Protein AF-A0A210R5D5-F1 (afdb_monomer)

Secondary structure (DSSP, 8-state):
--EEEE-S-EEEEEE-S-EEEEEE-S-EEEEEE-S-EEEEEEEEEEEEEEE-S-EEEEEEEEEEEEEEE-S-EEEEEE-SEEEEEEE-S-EEEEEESSEEEEEEESS-EEEE-

Nearest PDB structures (foldseek):
  3ljy-assembly2_B  TM=2.300E-01  e=3.431E+00  Parabacteroides distasonis ATCC 8503

Solvent-accessible surface area (backbone atoms only — not comparable to full-atom values): 5558 Å² total; per-residue (Å²): 139,49,72,51,78,48,74,57,81,41,68,74,47,79,46,79,55,78,33,57,33,41,38,36,62,30,45,33,47,34,39,37,47,61,37,47,34,46,36,42,39,42,34,49,37,39,46,37,40,39,35,60,38,44,32,47,34,42,39,42,39,46,41,38,45,36,41,40,37,52,30,47,36,49,34,39,38,38,64,31,43,36,43,37,42,38,43,33,52,40,41,48,32,41,40,56,74,67,48,72,76,45,80,46,72,76,50,59,70,76,43,81,91

Foldseek 3Di:
DDEEEAEDEAEEEEAEDEEAEYEYADEYEEYEYDEEYAEYEYEDYYEEYEYQYEYEEYEYEDDYEEYEYADDYEEYEYEEDYEEYEYHYEYEEYEYDYDYNDYYYPDDYHYYD

Organism: Mizuhopecten yessoensis (NCBI:txid6573)

Sequence (113 aa):
MTRITYTDFMTLITCIDFMTRISYTHYTKRITYTHYVTRITYTRYMTRITYPDFITRITYTNYMTRISYTHYETRITYTHYMTRISYTHYMARITYTDFITRITYTHYTTWIT

Radius of gyration: 12.92 Å; Cα contacts (8 Å, |Δi|>4): 314; chains: 1; bounding box: 23×35×34 Å

Structure (mmCIF, N/CA/C/O backbone):
data_AF-A0A210R5D5-F1
#
_entry.id   AF-A0A210R5D5-F1
#
loop_
_atom_site.group_PDB
_atom_site.id
_atom_site.type_symbol
_atom_site.label_atom_id
_atom_site.label_alt_id
_atom_site.label_comp_id
_atom_site.label_asym_id
_atom_site.label_entity_id
_atom_site.label_seq_id
_atom_site.pdbx_PDB_ins_code
_atom_site.Cartn_x
_atom_site.Cartn_y
_atom_site.Cartn_z
_atom_site.occupancy
_atom_site.B_iso_or_equiv
_atom_site.auth_seq_id
_atom_site.auth_comp_id
_atom_site.auth_asym_id
_atom_site.auth_atom_id
_atom_site.pdbx_PDB_model_num
ATOM 1 N N . MET A 1 1 ? 2.863 -20.178 8.161 1.00 52.19 1 MET A N 1
ATOM 2 C CA . MET A 1 1 ? 1.743 -19.404 7.578 1.00 52.19 1 MET A CA 1
ATOM 3 C C . MET A 1 1 ? 1.219 -18.439 8.636 1.00 52.19 1 MET A C 1
ATOM 5 O O . MET A 1 1 ? 0.309 -18.766 9.382 1.00 52.19 1 MET A O 1
ATOM 9 N N . THR A 1 2 ? 1.862 -17.284 8.772 1.00 68.69 2 THR A N 1
ATOM 10 C CA . THR A 1 2 ? 1.558 -16.294 9.814 1.00 68.69 2 THR A CA 1
ATOM 11 C C . THR A 1 2 ? 0.599 -15.241 9.258 1.00 68.69 2 THR A C 1
ATOM 13 O O . THR A 1 2 ? 0.876 -14.587 8.243 1.00 68.69 2 THR A O 1
ATOM 16 N N . ARG A 1 3 ? -0.571 -15.123 9.896 1.00 74.69 3 ARG A N 1
ATOM 17 C CA . ARG A 1 3 ? -1.542 -14.047 9.682 1.00 74.69 3 ARG A CA 1
ATOM 18 C C . ARG A 1 3 ? -1.651 -13.263 10.977 1.00 74.69 3 ARG A C 1
ATOM 20 O O . ARG A 1 3 ? -1.954 -13.849 12.009 1.00 74.69 3 ARG A O 1
ATOM 27 N N . ILE A 1 4 ? -1.463 -11.952 10.899 1.00 78.38 4 ILE A N 1
ATOM 28 C CA . ILE A 1 4 ? -1.563 -11.068 12.062 1.00 78.38 4 ILE A CA 1
ATOM 29 C C . ILE A 1 4 ? -2.625 -10.005 11.790 1.00 78.38 4 ILE A C 1
ATOM 31 O O . ILE A 1 4 ? -2.690 -9.439 10.695 1.00 78.38 4 ILE A O 1
ATOM 35 N N . THR A 1 5 ? -3.479 -9.759 12.783 1.00 78.75 5 THR A N 1
ATOM 36 C CA . THR A 1 5 ? -4.509 -8.717 12.735 1.00 78.75 5 THR A CA 1
ATOM 37 C C . THR A 1 5 ? -4.371 -7.824 13.955 1.00 78.75 5 THR A C 1
ATOM 39 O O . THR A 1 5 ? -4.341 -8.329 15.072 1.00 78.75 5 THR A O 1
ATOM 42 N N . TYR A 1 6 ? -4.305 -6.516 13.731 1.00 80.44 6 TYR A N 1
ATOM 43 C CA . TYR A 1 6 ? -4.282 -5.510 14.786 1.00 80.44 6 TYR A CA 1
ATOM 44 C C . TYR A 1 6 ? -5.540 -4.655 14.698 1.00 80.44 6 TYR A C 1
ATOM 46 O O . TYR A 1 6 ? -5.854 -4.127 13.625 1.00 80.44 6 TYR A O 1
ATOM 54 N N . THR A 1 7 ? -6.237 -4.519 15.824 1.00 76.38 7 THR A N 1
ATOM 55 C CA . THR A 1 7 ? -7.562 -3.893 15.884 1.00 76.38 7 THR A CA 1
ATOM 56 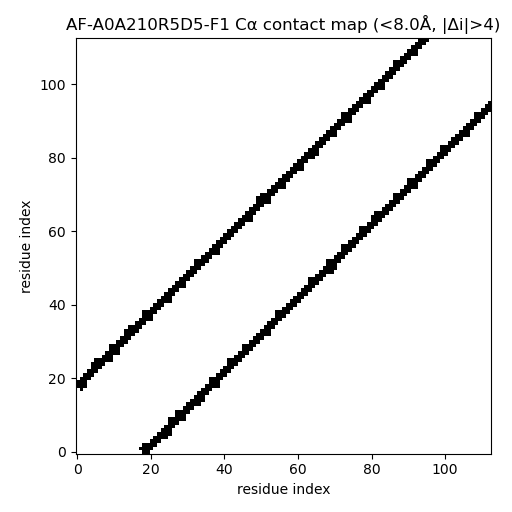C C . THR A 1 7 ? -7.617 -2.561 16.614 1.00 76.38 7 THR A C 1
ATOM 58 O O . THR A 1 7 ? -8.646 -1.912 16.541 1.00 76.38 7 THR A O 1
ATOM 61 N N . ASP A 1 8 ? -6.532 -2.107 17.240 1.00 76.56 8 ASP A N 1
ATOM 62 C CA . ASP A 1 8 ? -6.552 -0.920 18.105 1.00 76.56 8 ASP A CA 1
ATOM 63 C C . ASP A 1 8 ? -5.585 0.182 17.656 1.00 76.56 8 ASP A C 1
ATOM 65 O O . ASP A 1 8 ? -4.927 0.092 16.616 1.00 76.56 8 ASP A O 1
ATOM 69 N N . PHE A 1 9 ? -5.528 1.260 18.444 1.00 76.19 9 PHE A N 1
ATOM 70 C CA . PHE A 1 9 ? -4.579 2.351 18.261 1.00 76.19 9 PHE A CA 1
ATOM 71 C C . PHE A 1 9 ? -3.147 1.866 18.500 1.00 76.19 9 PHE A C 1
ATOM 73 O O . PHE A 1 9 ? -2.789 1.466 19.607 1.00 76.19 9 PHE A O 1
ATOM 80 N N . MET A 1 10 ? -2.315 1.955 17.464 1.00 77.38 10 MET A N 1
ATOM 81 C CA . MET A 1 10 ? -0.926 1.501 17.512 1.00 77.38 10 MET A CA 1
ATOM 82 C C . MET A 1 10 ? 0.029 2.669 17.274 1.00 77.38 10 MET A C 1
ATOM 84 O O . MET A 1 10 ? -0.060 3.404 16.286 1.00 77.38 10 MET A O 1
ATOM 88 N N . THR A 1 11 ? 0.983 2.850 18.181 1.00 73.56 11 THR A N 1
ATOM 89 C CA . THR A 1 11 ? 1.956 3.947 18.100 1.00 73.56 11 THR A CA 1
ATOM 90 C C . THR A 1 11 ? 3.169 3.578 17.254 1.00 73.56 11 THR A C 1
ATOM 92 O O . THR A 1 11 ? 3.599 4.379 16.420 1.00 73.56 11 THR 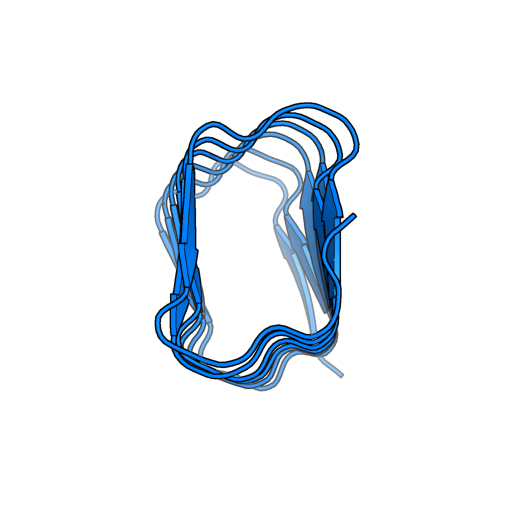A O 1
ATOM 95 N N . LEU A 1 12 ? 3.711 2.375 17.438 1.00 74.75 12 LEU A N 1
ATOM 96 C CA . LEU A 1 12 ? 4.897 1.905 16.735 1.00 74.75 12 LEU A CA 1
ATOM 97 C C . LEU A 1 12 ? 4.840 0.395 16.537 1.00 74.75 12 LEU A C 1
ATOM 99 O O . LEU A 1 12 ? 4.721 -0.350 17.505 1.00 74.75 12 LEU A O 1
ATOM 103 N N . ILE A 1 13 ? 4.977 -0.045 15.287 1.00 69.38 13 ILE A N 1
ATOM 104 C CA . ILE A 1 13 ? 5.148 -1.461 14.966 1.00 69.38 13 ILE A CA 1
ATOM 105 C C . ILE A 1 13 ? 6.410 -1.642 14.141 1.00 69.38 13 ILE A C 1
ATOM 107 O O . ILE A 1 13 ? 6.628 -0.945 13.148 1.00 69.38 13 ILE A O 1
ATOM 111 N N . THR A 1 14 ? 7.203 -2.619 14.557 1.00 73.50 14 THR A N 1
ATOM 112 C CA . THR A 1 14 ? 8.300 -3.170 13.774 1.00 73.50 14 THR A CA 1
ATOM 113 C C . THR A 1 14 ? 7.995 -4.641 13.521 1.00 73.50 14 THR A C 1
ATOM 115 O O . THR A 1 14 ? 7.625 -5.351 14.452 1.00 73.50 14 THR A O 1
ATOM 118 N N . CYS A 1 15 ? 8.113 -5.098 12.275 1.00 69.56 15 CYS A N 1
ATOM 119 C CA . CYS A 1 15 ? 7.894 -6.498 11.900 1.00 69.56 15 CYS A CA 1
ATOM 120 C C . CYS A 1 15 ? 9.121 -7.033 11.158 1.00 69.56 15 CYS A C 1
ATOM 122 O O . CYS A 1 15 ? 9.484 -6.470 10.124 1.00 69.56 15 CYS A O 1
ATOM 124 N N . ILE A 1 16 ? 9.719 -8.108 11.685 1.00 67.38 16 ILE A N 1
ATOM 125 C CA . ILE A 1 16 ? 11.055 -8.602 11.299 1.00 67.38 16 ILE A CA 1
ATOM 126 C C . ILE A 1 16 ? 11.001 -9.975 10.596 1.00 67.38 16 ILE A C 1
ATOM 128 O O . ILE A 1 16 ? 12.026 -10.529 10.249 1.00 67.38 16 ILE A O 1
ATOM 132 N N . ASP A 1 17 ? 9.821 -10.523 10.302 1.00 66.94 17 ASP A N 1
ATOM 133 C CA . ASP A 1 17 ? 9.702 -11.883 9.750 1.00 66.94 17 ASP A CA 1
ATOM 134 C C . ASP A 1 17 ? 8.961 -11.952 8.410 1.00 66.94 17 ASP A C 1
ATOM 136 O O . ASP A 1 17 ? 8.248 -11.025 8.012 1.00 66.94 17 ASP A O 1
ATOM 140 N N . PHE A 1 18 ? 9.086 -13.104 7.736 1.00 71.25 18 PHE A N 1
ATOM 141 C CA . PHE A 1 18 ? 8.270 -13.456 6.574 1.00 71.25 18 PHE A CA 1
ATOM 142 C C . PHE A 1 18 ? 6.794 -13.548 6.970 1.00 71.25 18 PHE A C 1
ATOM 144 O O . PHE A 1 18 ? 6.392 -14.388 7.783 1.00 71.25 18 PHE A O 1
ATOM 151 N N . MET A 1 19 ? 5.965 -12.713 6.346 1.00 75.44 19 MET A N 1
ATOM 152 C CA . MET A 1 19 ? 4.540 -12.640 6.657 1.00 75.44 19 MET A CA 1
ATOM 153 C C . MET A 1 19 ? 3.682 -12.859 5.417 1.00 75.44 19 MET A C 1
ATOM 155 O O . MET A 1 19 ? 3.836 -12.229 4.366 1.00 75.44 19 MET A O 1
ATOM 159 N N . THR A 1 20 ? 2.700 -13.747 5.559 1.00 78.62 20 THR A N 1
ATOM 160 C CA . THR A 1 20 ? 1.741 -14.008 4.479 1.00 78.62 20 THR A CA 1
ATOM 161 C C . THR A 1 20 ? 0.628 -12.968 4.457 1.00 78.62 20 THR A C 1
ATOM 163 O O . THR A 1 20 ? 0.165 -12.559 3.397 1.00 78.62 20 THR A O 1
ATOM 166 N N . ARG A 1 21 ? 0.166 -12.495 5.616 1.00 80.44 21 ARG A N 1
ATOM 167 C CA . ARG A 1 21 ? -0.910 -11.507 5.627 1.00 80.44 21 ARG A CA 1
ATOM 168 C C . ARG A 1 21 ? -0.904 -10.676 6.886 1.00 80.44 21 ARG A C 1
ATOM 170 O O . ARG A 1 21 ? -0.919 -11.223 7.987 1.00 80.44 21 ARG A O 1
ATOM 177 N N . ILE A 1 22 ? -0.986 -9.367 6.704 1.00 80.25 22 ILE A N 1
ATOM 178 C CA . ILE A 1 22 ? -1.108 -8.428 7.810 1.00 80.25 22 ILE A CA 1
ATOM 179 C C . ILE A 1 22 ? -2.291 -7.499 7.552 1.00 80.25 22 ILE A C 1
ATOM 181 O O . ILE A 1 22 ? -2.436 -6.951 6.455 1.00 80.25 22 ILE A O 1
ATOM 185 N N . SER A 1 23 ? -3.147 -7.347 8.559 1.00 80.75 23 SER A N 1
ATOM 186 C CA . SER A 1 23 ? -4.292 -6.436 8.521 1.00 80.75 23 SER A CA 1
ATOM 187 C C . SER A 1 23 ? -4.324 -5.509 9.729 1.00 80.75 23 SER A C 1
ATOM 189 O O . SER A 1 23 ? -4.198 -5.965 10.864 1.00 80.75 23 SER A O 1
ATOM 191 N N . TYR A 1 24 ? -4.554 -4.225 9.469 1.00 80.94 24 TYR A N 1
ATOM 192 C CA . TYR A 1 24 ? -4.724 -3.183 10.481 1.00 80.94 24 TYR A CA 1
ATOM 193 C C . TYR A 1 24 ? -6.085 -2.524 10.312 1.00 80.94 24 TYR A C 1
ATOM 195 O O . TYR A 1 24 ? -6.408 -2.068 9.205 1.00 80.94 24 TYR A O 1
ATOM 203 N N . THR A 1 25 ? -6.870 -2.467 11.390 1.00 73.12 25 THR A N 1
ATOM 204 C CA . THR A 1 25 ? -8.239 -1.932 11.332 1.00 73.12 25 THR A CA 1
ATOM 205 C C . THR A 1 25 ? -8.456 -0.555 11.952 1.00 73.12 25 THR A C 1
ATOM 207 O O . THR A 1 25 ? -9.551 -0.005 11.854 1.00 73.12 25 THR A O 1
ATOM 210 N N . HIS A 1 26 ? -7.418 0.057 12.523 1.00 78.06 26 HIS A N 1
ATOM 211 C CA . HIS A 1 26 ? -7.520 1.335 13.229 1.00 78.06 26 HIS A CA 1
ATOM 212 C C . HIS A 1 26 ? -6.301 2.242 13.009 1.00 78.06 26 HIS A C 1
ATOM 214 O O . HIS A 1 26 ? -5.438 1.981 12.169 1.00 78.06 26 HIS A O 1
ATOM 220 N N . TYR A 1 27 ? -6.273 3.365 13.732 1.00 73.88 27 TYR A N 1
ATOM 221 C CA . TYR A 1 27 ? -5.220 4.363 13.618 1.00 73.88 27 TYR A CA 1
ATOM 222 C C . TYR A 1 27 ? -3.859 3.766 13.964 1.00 73.88 27 TYR A C 1
ATOM 224 O O . TYR A 1 27 ? -3.657 3.220 15.049 1.00 73.88 27 TYR A O 1
ATOM 232 N N . THR A 1 28 ? -2.905 3.948 13.059 1.00 75.50 28 THR A N 1
ATOM 233 C CA . THR A 1 28 ? -1.513 3.608 13.320 1.00 75.50 28 THR A CA 1
ATOM 234 C C . THR A 1 28 ? -0.606 4.792 13.001 1.00 75.50 28 THR A C 1
ATOM 236 O O . THR A 1 28 ? -0.701 5.416 11.944 1.00 75.50 28 THR A O 1
ATOM 239 N N . LYS A 1 29 ? 0.292 5.137 13.926 1.00 76.62 29 LYS A N 1
ATOM 240 C CA . LYS A 1 29 ? 1.166 6.308 13.754 1.00 76.62 29 LYS A CA 1
ATOM 241 C C . LYS A 1 29 ? 2.390 5.980 12.904 1.00 76.62 29 LYS A C 1
ATOM 243 O O . LYS A 1 29 ? 2.707 6.709 11.963 1.00 76.62 29 LYS A O 1
ATOM 248 N N . ARG A 1 30 ? 3.101 4.901 13.238 1.00 77.50 30 ARG A N 1
ATOM 249 C CA . ARG A 1 30 ? 4.329 4.516 12.542 1.00 77.50 30 ARG A CA 1
ATOM 250 C C . ARG A 1 30 ? 4.459 3.006 12.428 1.00 77.50 30 ARG A C 1
ATOM 252 O O . AR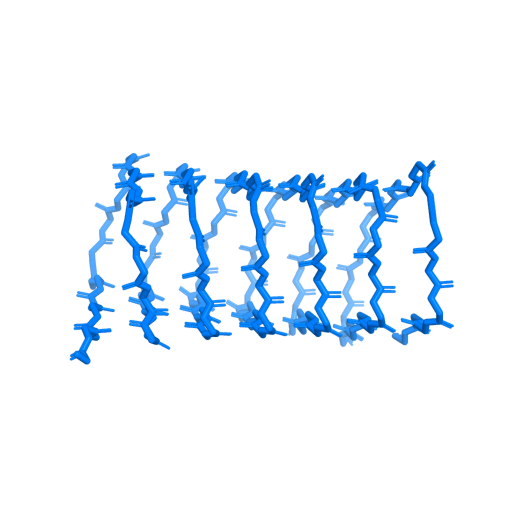G A 1 30 ? 4.398 2.309 13.436 1.00 77.50 30 ARG A O 1
ATOM 259 N N . ILE A 1 31 ? 4.738 2.529 11.219 1.00 74.56 31 ILE A N 1
ATOM 260 C CA . ILE A 1 31 ? 5.178 1.150 11.003 1.00 74.56 31 ILE A CA 1
ATOM 261 C C . ILE A 1 31 ? 6.492 1.112 10.228 1.00 74.56 31 ILE A C 1
ATOM 263 O O . ILE A 1 31 ? 6.695 1.881 9.286 1.00 74.56 31 ILE A O 1
ATOM 267 N N . THR A 1 32 ? 7.367 0.199 10.633 1.00 76.25 32 THR A N 1
ATOM 268 C CA . THR A 1 32 ? 8.546 -0.214 9.873 1.00 76.25 32 THR A CA 1
ATOM 269 C C . THR A 1 32 ? 8.454 -1.719 9.637 1.00 76.25 32 THR A C 1
ATOM 271 O O . THR A 1 32 ? 8.346 -2.491 10.585 1.00 76.25 32 THR A O 1
ATOM 274 N N . TYR A 1 33 ? 8.486 -2.151 8.386 1.00 72.19 33 TYR A N 1
ATOM 275 C CA . TYR A 1 33 ? 8.721 -3.566 8.067 1.00 72.19 33 TYR A CA 1
ATOM 276 C C . TYR A 1 33 ? 10.206 -3.769 7.824 1.00 72.19 33 TYR A C 1
ATOM 278 O O . TYR A 1 33 ? 10.881 -2.782 7.575 1.00 72.19 33 TYR A O 1
ATOM 286 N N . THR A 1 34 ? 10.730 -4.985 7.921 1.00 66.38 34 THR A N 1
ATOM 287 C CA . THR A 1 34 ? 12.132 -5.268 7.565 1.00 66.38 34 THR A CA 1
ATOM 288 C C . THR A 1 34 ? 12.319 -6.582 6.807 1.00 66.38 34 THR A C 1
ATOM 290 O O . THR A 1 34 ? 13.414 -7.114 6.846 1.00 66.38 34 THR A O 1
ATOM 293 N N . HIS A 1 35 ? 11.265 -7.147 6.191 1.00 68.19 35 HIS A N 1
ATOM 294 C CA . HIS A 1 35 ? 11.346 -8.391 5.408 1.00 68.19 35 HIS A CA 1
ATOM 295 C C . HIS A 1 35 ? 10.149 -8.584 4.450 1.00 68.19 35 HIS A C 1
ATOM 297 O O . HIS A 1 35 ? 9.255 -7.740 4.364 1.00 68.19 35 HIS A O 1
ATOM 303 N N . TYR A 1 36 ? 10.142 -9.709 3.717 1.00 70.19 36 TYR A N 1
ATOM 304 C CA . TYR A 1 36 ? 9.170 -10.052 2.674 1.00 70.19 36 TYR A CA 1
ATOM 305 C C . TYR A 1 36 ? 7.736 -10.176 3.206 1.00 70.19 36 TYR A C 1
ATOM 307 O O . TYR A 1 36 ? 7.439 -11.007 4.075 1.00 70.19 36 TYR A O 1
ATOM 315 N N . VAL A 1 37 ? 6.817 -9.414 2.607 1.00 72.56 37 VAL A N 1
ATOM 316 C CA . VAL A 1 37 ? 5.382 -9.513 2.899 1.00 72.56 37 VAL A CA 1
ATOM 317 C C . VAL A 1 37 ? 4.596 -9.710 1.614 1.00 72.56 37 VAL A C 1
ATOM 319 O O . VAL A 1 37 ? 4.677 -8.914 0.682 1.00 72.56 37 VAL A O 1
ATOM 322 N N . THR A 1 38 ? 3.768 -10.753 1.547 1.00 78.88 38 THR A N 1
ATOM 323 C CA . THR A 1 38 ? 2.920 -10.917 0.354 1.00 78.88 38 THR A CA 1
ATOM 324 C C . THR A 1 38 ? 1.794 -9.886 0.356 1.00 78.88 38 THR A C 1
ATOM 326 O O . THR A 1 38 ? 1.682 -9.102 -0.585 1.00 78.88 38 THR A O 1
ATOM 329 N N . ARG A 1 39 ? 0.972 -9.823 1.409 1.00 80.69 39 ARG A N 1
ATOM 330 C CA . ARG A 1 39 ? -0.199 -8.941 1.422 1.00 80.69 39 ARG A CA 1
ATOM 331 C C . ARG A 1 39 ? -0.343 -8.135 2.702 1.00 80.69 39 ARG A C 1
ATOM 333 O O . ARG A 1 39 ? -0.460 -8.698 3.790 1.00 80.69 39 ARG A O 1
ATOM 340 N N . ILE A 1 40 ? -0.495 -6.825 2.531 1.00 79.19 40 ILE A N 1
ATOM 341 C CA . ILE A 1 40 ? -0.828 -5.903 3.615 1.00 79.19 40 ILE A CA 1
ATOM 342 C C . ILE A 1 40 ? -2.128 -5.167 3.302 1.00 79.19 40 ILE A C 1
ATOM 344 O O . ILE A 1 40 ? -2.397 -4.775 2.163 1.00 79.19 40 ILE A O 1
ATOM 348 N N . THR A 1 41 ? -2.977 -5.013 4.313 1.00 80.75 41 THR A N 1
ATOM 349 C CA . THR A 1 41 ? -4.208 -4.229 4.214 1.00 80.75 41 THR A CA 1
ATOM 350 C C . THR A 1 41 ? -4.333 -3.290 5.403 1.00 80.75 41 THR A C 1
ATOM 352 O O . THR A 1 41 ? -4.309 -3.725 6.553 1.00 80.75 41 THR A O 1
ATOM 355 N N . TYR A 1 42 ? -4.505 -2.007 5.106 1.00 79.19 42 TYR A N 1
ATOM 356 C CA . TYR A 1 42 ? -4.796 -0.975 6.090 1.00 79.19 42 TYR A CA 1
ATOM 357 C C . TYR A 1 42 ? -6.177 -0.407 5.847 1.00 79.19 42 TYR A C 1
ATOM 359 O O . TYR A 1 42 ? -6.534 -0.062 4.714 1.00 79.19 42 TYR A O 1
ATOM 367 N N . THR A 1 43 ? -6.920 -0.260 6.932 1.00 75.31 43 THR A N 1
ATOM 368 C CA . THR A 1 43 ? -8.192 0.448 6.932 1.00 75.31 43 THR A CA 1
ATOM 369 C C . THR A 1 43 ? -8.108 1.585 7.947 1.00 75.31 43 THR A C 1
ATOM 371 O O . THR A 1 43 ? -7.625 1.382 9.061 1.00 75.31 43 THR A O 1
ATOM 374 N N . ARG A 1 44 ? -8.556 2.787 7.539 1.00 77.31 44 ARG A N 1
ATOM 375 C CA . ARG A 1 44 ? -8.737 4.009 8.359 1.00 77.31 44 ARG A CA 1
ATOM 376 C C . ARG A 1 44 ? -7.620 5.064 8.298 1.00 77.31 44 ARG A C 1
ATOM 378 O O . ARG A 1 44 ? -7.686 5.952 7.455 1.00 77.31 44 ARG A O 1
ATOM 385 N N . TYR A 1 45 ? -6.640 5.051 9.195 1.00 72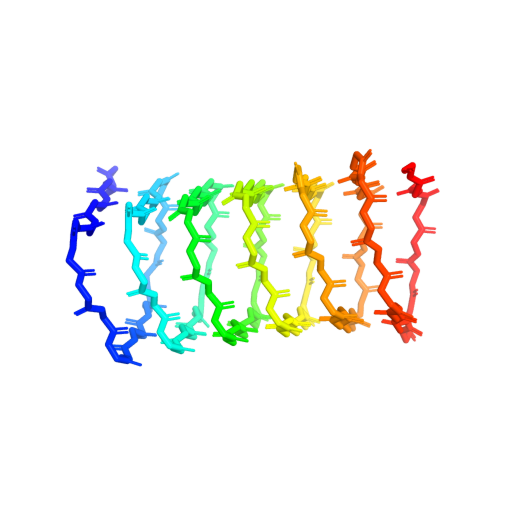.94 45 TYR A N 1
ATOM 386 C CA . TYR A 1 45 ? -5.672 6.150 9.283 1.00 72.94 45 TYR A CA 1
ATOM 387 C C . TYR A 1 45 ? -4.269 5.636 9.526 1.00 72.94 45 TYR A C 1
ATOM 389 O O . TYR A 1 45 ? -4.025 4.886 10.472 1.00 72.94 45 TYR A O 1
A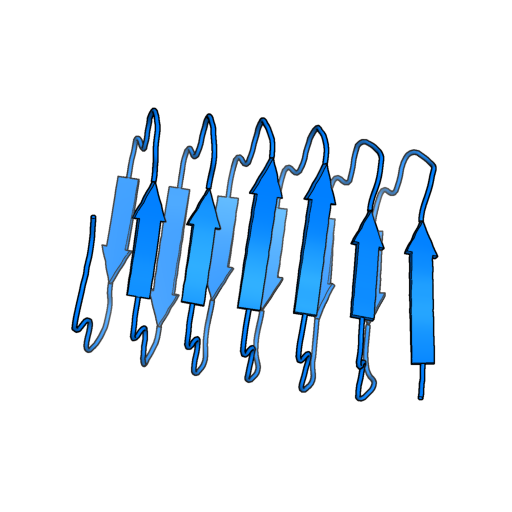TOM 397 N N . MET A 1 46 ? -3.339 6.108 8.704 1.00 74.75 46 MET A N 1
ATOM 398 C CA . MET A 1 46 ? -1.925 5.864 8.907 1.00 74.75 46 MET A CA 1
ATOM 399 C C . MET A 1 46 ? -1.104 7.121 8.638 1.00 74.75 46 MET A C 1
ATOM 401 O O . MET A 1 46 ? -1.272 7.799 7.624 1.00 74.75 46 MET A O 1
ATOM 405 N N . THR A 1 47 ? -0.186 7.438 9.549 1.00 78.06 47 THR A N 1
ATOM 406 C CA . THR A 1 47 ? 0.653 8.637 9.401 1.00 78.06 47 THR A CA 1
ATOM 407 C C . THR A 1 47 ? 1.936 8.348 8.633 1.00 78.06 47 THR A C 1
ATOM 409 O O . THR A 1 47 ? 2.282 9.088 7.710 1.00 78.06 47 THR A O 1
ATOM 412 N N . ARG A 1 48 ? 2.670 7.290 8.997 1.00 78.69 48 ARG A N 1
ATOM 413 C CA . ARG A 1 48 ? 3.956 6.980 8.366 1.00 78.69 48 ARG A CA 1
ATOM 414 C C . ARG A 1 48 ? 4.205 5.487 8.251 1.00 78.69 48 ARG A C 1
ATOM 416 O O . ARG A 1 48 ? 4.180 4.782 9.256 1.00 78.69 48 ARG A O 1
ATOM 423 N N . ILE A 1 49 ? 4.589 5.045 7.057 1.00 77.06 49 ILE A N 1
ATOM 424 C CA . ILE A 1 49 ? 5.159 3.710 6.870 1.00 77.06 49 ILE A CA 1
ATOM 425 C C . ILE A 1 49 ? 6.496 3.782 6.142 1.00 77.06 49 ILE A C 1
ATOM 427 O O . ILE A 1 49 ? 6.675 4.585 5.220 1.00 77.06 49 ILE A O 1
ATOM 431 N N . THR A 1 50 ? 7.419 2.929 6.576 1.00 77.50 50 THR A N 1
ATOM 432 C CA . THR A 1 50 ? 8.658 2.635 5.864 1.00 77.50 50 THR A CA 1
ATOM 433 C C . THR A 1 50 ? 8.725 1.146 5.531 1.00 77.50 50 THR A C 1
ATOM 435 O O . THR A 1 50 ? 8.565 0.303 6.418 1.00 77.50 50 THR A O 1
ATOM 438 N N . TYR A 1 51 ? 9.008 0.850 4.266 1.00 75.06 51 TYR A N 1
ATOM 439 C CA . TYR A 1 51 ? 9.228 -0.498 3.752 1.00 75.06 51 TYR A CA 1
ATOM 440 C C . TYR A 1 51 ? 10.627 -0.608 3.153 1.00 75.06 51 TYR A C 1
ATOM 442 O O . TYR A 1 51 ? 10.886 0.047 2.142 1.00 75.06 51 TYR A O 1
ATOM 450 N N . PRO A 1 52 ? 11.521 -1.395 3.763 1.00 62.81 52 PRO A N 1
ATOM 451 C CA . PRO A 1 52 ? 12.855 -1.613 3.268 1.00 62.81 52 PRO A CA 1
ATOM 452 C C . PRO A 1 52 ? 12.971 -2.785 2.293 1.00 62.81 52 PRO A C 1
ATOM 454 O O . PRO A 1 52 ? 13.943 -2.792 1.563 1.00 62.81 52 PRO A O 1
ATOM 457 N N . ASP A 1 53 ? 11.996 -3.705 2.219 1.00 69.12 53 ASP A N 1
ATOM 458 C CA . ASP A 1 53 ? 12.093 -4.975 1.470 1.00 69.12 53 ASP A CA 1
ATOM 459 C C . ASP A 1 53 ? 10.910 -5.248 0.522 1.00 69.12 53 ASP A C 1
ATOM 461 O O . ASP A 1 53 ? 10.036 -4.405 0.333 1.00 69.12 53 ASP A O 1
ATOM 465 N N . PHE A 1 54 ? 10.908 -6.432 -0.107 1.00 71.19 54 PHE A N 1
ATOM 466 C CA . PHE A 1 54 ? 9.970 -6.836 -1.156 1.00 71.19 54 PHE A CA 1
ATOM 467 C C . PHE A 1 54 ? 8.530 -7.013 -0.664 1.00 71.19 54 PHE A C 1
ATOM 469 O O . PHE A 1 54 ? 8.262 -7.771 0.278 1.00 71.19 54 PHE A O 1
ATOM 476 N N . ILE A 1 55 ? 7.585 -6.409 -1.391 1.00 73.62 55 ILE A N 1
ATOM 477 C CA . ILE A 1 55 ? 6.153 -6.593 -1.151 1.00 73.62 55 ILE A CA 1
ATOM 478 C C . ILE A 1 55 ? 5.398 -6.845 -2.451 1.00 73.62 55 ILE A C 1
ATOM 480 O O . ILE A 1 55 ? 5.538 -6.141 -3.455 1.00 73.62 55 ILE A O 1
ATOM 484 N N . THR A 1 56 ? 4.530 -7.863 -2.431 1.00 79.62 56 THR A N 1
ATOM 485 C CA . THR A 1 56 ? 3.697 -8.140 -3.609 1.00 79.62 56 THR A CA 1
ATOM 486 C C . THR A 1 56 ? 2.515 -7.185 -3.683 1.00 79.62 56 THR A C 1
ATOM 488 O O . THR A 1 56 ? 2.273 -6.583 -4.727 1.00 79.62 56 THR A O 1
ATOM 491 N N . ARG A 1 57 ? 1.753 -7.021 -2.598 1.00 80.31 57 ARG A N 1
ATOM 492 C CA . ARG A 1 57 ? 0.501 -6.271 -2.655 1.00 80.31 57 ARG A CA 1
ATOM 493 C C . ARG A 1 57 ? 0.221 -5.486 -1.391 1.00 80.31 57 ARG A C 1
ATOM 495 O O . ARG A 1 57 ? 0.076 -6.060 -0.309 1.00 80.31 57 ARG A O 1
ATOM 502 N N . ILE A 1 58 ? -0.048 -4.199 -1.578 1.00 79.88 58 ILE A N 1
ATOM 503 C CA . ILE A 1 58 ? -0.540 -3.334 -0.512 1.00 79.88 58 ILE A CA 1
ATOM 504 C C . ILE A 1 58 ? -1.862 -2.691 -0.906 1.00 79.88 58 ILE A C 1
ATOM 506 O O . ILE A 1 58 ? -2.079 -2.278 -2.047 1.00 79.88 58 ILE A O 1
ATOM 510 N N . THR A 1 59 ? -2.779 -2.633 0.053 1.00 80.94 59 THR A N 1
ATOM 511 C CA . THR A 1 59 ? -4.052 -1.935 -0.099 1.00 80.94 59 THR A CA 1
ATOM 512 C C . THR A 1 59 ? -4.276 -1.007 1.083 1.00 80.94 59 THR A C 1
ATOM 514 O O . THR A 1 59 ? -4.275 -1.447 2.235 1.00 80.94 59 THR A O 1
ATOM 517 N N . TYR A 1 60 ? -4.492 0.267 0.774 1.00 79.56 60 TYR A N 1
ATOM 518 C CA . TYR A 1 60 ? -4.840 1.306 1.731 1.00 79.56 60 TYR A CA 1
ATOM 519 C C . TYR A 1 60 ? -6.245 1.804 1.451 1.00 79.56 60 TYR A C 1
ATOM 521 O O . TYR A 1 60 ? -6.549 2.216 0.332 1.00 79.56 60 TYR A O 1
ATOM 529 N N . THR A 1 61 ? -7.068 1.806 2.492 1.00 75.38 61 THR A N 1
ATOM 530 C CA . THR A 1 61 ? -8.415 2.369 2.453 1.00 75.38 61 THR A CA 1
ATOM 531 C C . THR A 1 61 ? -8.501 3.508 3.467 1.00 75.38 61 THR A C 1
ATOM 533 O O . THR A 1 61 ? -8.184 3.297 4.642 1.00 75.38 61 THR A O 1
ATOM 536 N N . ASN A 1 62 ? -8.908 4.697 2.994 1.00 74.88 62 ASN A N 1
ATOM 537 C CA . ASN A 1 62 ? -8.987 5.998 3.690 1.00 74.88 62 ASN A CA 1
ATOM 538 C C . ASN A 1 62 ? -7.722 6.882 3.606 1.00 74.88 62 ASN A C 1
ATOM 540 O O . ASN A 1 62 ? -7.370 7.332 2.518 1.00 74.88 62 ASN A O 1
ATOM 544 N N . TYR A 1 63 ? -7.063 7.202 4.723 1.00 73.44 63 TYR A N 1
ATOM 545 C CA . TYR A 1 63 ? -6.066 8.280 4.767 1.00 73.44 63 TYR A CA 1
ATOM 546 C C . TYR A 1 63 ? -4.654 7.781 5.056 1.00 73.44 63 TYR A C 1
ATOM 548 O O . TYR A 1 63 ? -4.402 7.106 6.061 1.00 73.44 63 TYR A O 1
ATOM 556 N N . MET A 1 64 ? -3.715 8.218 4.218 1.00 74.88 64 MET A N 1
ATOM 557 C CA . MET A 1 64 ? -2.285 8.045 4.427 1.00 74.88 64 MET A CA 1
ATOM 558 C C . MET A 1 64 ? -1.524 9.359 4.247 1.00 74.88 64 MET A C 1
ATOM 560 O O . MET A 1 64 ? -1.655 10.040 3.232 1.00 74.88 64 MET A O 1
ATOM 564 N N . THR A 1 65 ? -0.666 9.707 5.206 1.00 78.62 65 THR A N 1
ATOM 565 C CA . THR A 1 65 ? 0.137 10.937 5.104 1.00 78.62 65 THR A CA 1
ATOM 566 C C . THR A 1 65 ? 1.460 10.710 4.380 1.00 78.62 65 THR A C 1
ATOM 568 O O . THR A 1 65 ? 1.827 11.470 3.486 1.00 78.62 65 THR A O 1
ATOM 571 N N . ARG A 1 66 ? 2.226 9.683 4.755 1.00 78.19 66 ARG A N 1
ATOM 572 C CA . ARG A 1 66 ? 3.543 9.456 4.158 1.00 78.19 66 ARG A CA 1
ATOM 573 C C . ARG A 1 66 ? 3.866 7.982 4.050 1.00 78.19 66 ARG A C 1
ATOM 575 O O . ARG A 1 66 ? 3.860 7.275 5.055 1.00 78.19 66 ARG A O 1
ATOM 582 N N . ILE A 1 67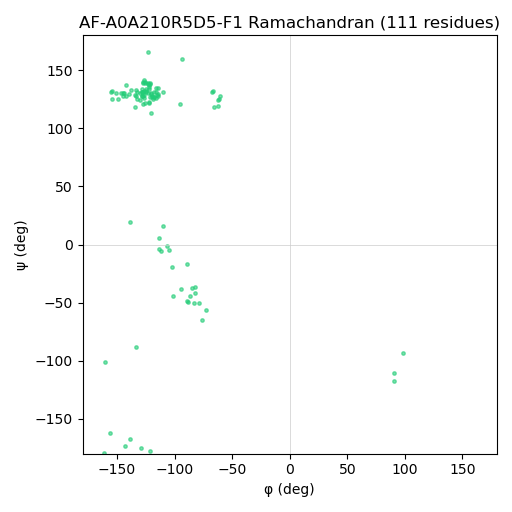 ? 4.297 7.567 2.865 1.00 77.25 67 ILE A N 1
ATOM 583 C CA . ILE A 1 67 ? 4.959 6.276 2.704 1.00 77.25 67 ILE A CA 1
ATOM 584 C C . ILE A 1 67 ? 6.287 6.430 1.984 1.00 77.25 67 ILE A C 1
ATOM 586 O O . ILE A 1 67 ? 6.422 7.200 1.028 1.00 77.25 67 ILE A O 1
ATOM 590 N N . SER A 1 68 ? 7.263 5.679 2.474 1.00 78.31 68 SER A N 1
ATOM 591 C CA . SER A 1 68 ? 8.548 5.495 1.831 1.00 78.31 68 SER A CA 1
ATOM 592 C C . SER A 1 68 ? 8.787 4.011 1.582 1.00 78.31 68 SER A C 1
ATOM 594 O O . SER A 1 68 ? 8.785 3.215 2.518 1.00 78.31 68 SER A O 1
ATOM 596 N N . TYR A 1 69 ? 8.992 3.677 0.315 1.00 76.38 69 TYR A N 1
ATOM 597 C CA . TYR A 1 69 ? 9.359 2.347 -0.154 1.00 76.38 69 TYR A CA 1
ATOM 598 C C . TYR A 1 69 ? 10.795 2.396 -0.636 1.00 76.38 69 TYR A C 1
ATOM 600 O O . TYR A 1 69 ? 11.120 3.305 -1.409 1.00 76.38 69 TYR A O 1
ATOM 608 N N . THR A 1 70 ? 11.631 1.455 -0.196 1.00 68.88 70 THR A N 1
ATOM 609 C CA . THR A 1 70 ? 13.028 1.411 -0.629 1.00 68.88 70 THR A CA 1
ATOM 610 C C . THR A 1 70 ? 13.428 0.214 -1.472 1.00 68.88 70 THR A C 1
ATOM 612 O O . THR A 1 70 ? 14.548 0.206 -1.967 1.00 68.88 70 THR A O 1
ATOM 615 N N . HIS A 1 71 ? 12.540 -0.752 -1.701 1.00 71.31 71 HIS A N 1
ATOM 616 C CA . HIS A 1 71 ? 12.801 -1.901 -2.569 1.00 71.31 71 HIS A CA 1
ATOM 617 C C . HIS A 1 71 ? 11.588 -2.248 -3.449 1.00 71.31 71 HIS A C 1
ATOM 619 O O . HIS A 1 71 ? 10.688 -1.431 -3.640 1.00 71.31 71 HIS A O 1
ATOM 625 N N . TYR A 1 72 ? 11.638 -3.423 -4.079 1.00 67.88 72 TYR A N 1
ATOM 626 C CA . TYR A 1 72 ? 10.706 -3.900 -5.096 1.00 67.88 72 TYR A CA 1
ATOM 627 C C . TYR A 1 72 ? 9.263 -4.023 -4.596 1.00 67.88 72 TYR A C 1
ATOM 629 O O . TYR A 1 72 ? 8.962 -4.775 -3.669 1.00 67.88 72 TYR A O 1
ATOM 637 N N . GLU A 1 73 ? 8.360 -3.364 -5.314 1.00 72.31 73 GLU A N 1
ATOM 638 C CA . GLU A 1 73 ? 6.920 -3.419 -5.087 1.00 72.31 73 GLU A CA 1
ATOM 639 C C . GLU A 1 73 ? 6.195 -3.803 -6.380 1.00 72.31 73 GLU A C 1
ATOM 641 O O . GLU A 1 73 ? 6.438 -3.222 -7.447 1.00 72.31 73 GLU A O 1
ATOM 646 N N . THR A 1 74 ? 5.271 -4.767 -6.306 1.00 74.44 74 THR A N 1
ATOM 647 C CA . THR A 1 74 ? 4.545 -5.198 -7.518 1.00 74.44 74 THR A CA 1
ATOM 648 C C . THR A 1 74 ? 3.214 -4.480 -7.708 1.00 74.44 74 THR A C 1
ATOM 650 O O . THR A 1 74 ? 2.852 -4.141 -8.836 1.00 74.44 74 THR A O 1
ATOM 653 N N . ARG A 1 75 ? 2.464 -4.222 -6.630 1.00 78.31 75 ARG A N 1
ATOM 654 C 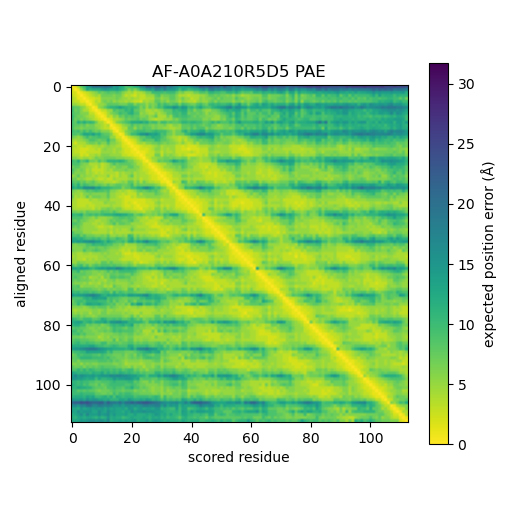CA . ARG A 1 75 ? 1.152 -3.582 -6.746 1.00 78.31 75 ARG A CA 1
ATOM 655 C C . ARG A 1 75 ? 0.743 -2.834 -5.492 1.00 78.31 75 ARG A C 1
ATOM 657 O O . ARG A 1 75 ? 0.567 -3.431 -4.429 1.00 78.31 75 ARG A O 1
ATOM 664 N N . ILE A 1 76 ? 0.416 -1.559 -5.667 1.00 77.12 76 ILE A N 1
ATOM 665 C CA . ILE A 1 76 ? -0.176 -0.744 -4.610 1.00 77.12 76 ILE A CA 1
ATOM 666 C C . ILE A 1 76 ? -1.506 -0.158 -5.062 1.00 77.12 76 ILE A C 1
ATOM 668 O O . ILE A 1 76 ? -1.664 0.283 -6.199 1.00 77.12 76 ILE A O 1
ATOM 672 N N . THR A 1 77 ? -2.481 -0.174 -4.158 1.00 79.56 77 THR A N 1
ATOM 673 C CA . THR A 1 77 ? -3.786 0.451 -4.368 1.00 79.56 77 THR A CA 1
ATOM 674 C C . THR A 1 77 ? -4.121 1.369 -3.202 1.00 79.56 77 THR A C 1
ATOM 676 O O . THR A 1 77 ? -4.082 0.940 -2.045 1.00 79.56 77 THR A O 1
ATOM 679 N N . TYR A 1 78 ? -4.476 2.610 -3.524 1.00 78.81 78 TYR A N 1
ATOM 680 C CA . TYR A 1 78 ? -4.956 3.619 -2.585 1.00 78.81 78 TYR A CA 1
ATOM 681 C C . TYR A 1 78 ? -6.364 4.044 -2.986 1.00 78.81 78 TYR A C 1
ATOM 683 O O . TYR A 1 78 ? -6.575 4.423 -4.136 1.00 78.81 78 TYR A O 1
ATOM 691 N N . THR A 1 79 ? -7.311 3.997 -2.050 1.00 74.00 79 THR A N 1
ATOM 692 C CA . THR A 1 79 ? -8.724 4.256 -2.368 1.00 74.00 79 THR A CA 1
ATOM 693 C C . THR A 1 79 ? -9.285 5.568 -1.810 1.00 74.00 79 THR A C 1
ATOM 695 O O . THR A 1 79 ? -10.493 5.672 -1.691 1.00 74.00 79 THR A O 1
ATOM 698 N N . HIS A 1 80 ? -8.448 6.521 -1.376 1.00 73.56 80 HIS A N 1
ATOM 699 C CA . HIS A 1 80 ? -8.910 7.824 -0.867 1.00 73.56 80 HIS A CA 1
ATOM 700 C C . HIS A 1 80 ? -7.786 8.880 -0.884 1.00 73.56 80 HIS A C 1
ATOM 702 O O . HIS A 1 80 ? -7.448 9.432 -1.926 1.00 73.56 80 HIS A O 1
ATOM 708 N N . TYR A 1 81 ? -7.140 9.174 0.242 1.00 73.88 81 TYR A N 1
ATOM 709 C CA . TYR A 1 81 ? -6.243 10.324 0.327 1.00 73.88 81 TYR A CA 1
ATOM 710 C C . TYR A 1 81 ? -4.815 9.906 0.637 1.00 73.88 81 TYR A C 1
ATOM 712 O O . TYR A 1 81 ? -4.544 9.246 1.647 1.00 73.88 81 TYR A O 1
ATOM 720 N N . MET A 1 82 ? -3.892 10.362 -0.205 1.00 74.19 82 MET A N 1
ATOM 721 C CA . MET A 1 82 ? -2.465 10.194 0.001 1.00 74.19 82 MET A CA 1
ATOM 722 C C . MET A 1 82 ? -1.729 11.533 -0.092 1.00 74.19 82 MET A C 1
ATOM 724 O O . MET A 1 82 ? -1.707 12.175 -1.138 1.00 74.19 82 MET A O 1
ATOM 728 N N . THR A 1 83 ? -1.032 11.948 0.967 1.00 78.75 83 THR A N 1
ATOM 729 C CA . THR A 1 83 ? -0.215 13.170 0.871 1.00 78.75 83 THR A CA 1
ATOM 730 C C . THR A 1 83 ? 1.070 12.888 0.093 1.00 78.75 83 THR A C 1
ATOM 732 O O . THR A 1 83 ? 1.275 13.431 -0.990 1.00 78.75 83 THR A O 1
ATOM 735 N N . ARG A 1 84 ? 1.962 12.035 0.605 1.00 78.75 84 ARG A N 1
ATOM 736 C CA . ARG A 1 84 ? 3.295 11.856 0.017 1.00 78.75 84 ARG A CA 1
ATOM 737 C C . ARG A 1 84 ? 3.661 10.397 -0.163 1.00 78.75 84 ARG A C 1
ATOM 739 O O . ARG A 1 84 ? 3.686 9.642 0.810 1.00 78.75 84 ARG A O 1
ATOM 746 N N . ILE A 1 85 ? 4.136 10.072 -1.361 1.00 76.31 85 ILE A N 1
ATOM 747 C CA . ILE A 1 85 ? 4.839 8.815 -1.599 1.00 76.31 85 ILE A CA 1
ATOM 748 C C . ILE A 1 85 ? 6.231 9.063 -2.156 1.00 76.31 85 ILE A C 1
ATOM 750 O O . ILE A 1 85 ? 6.434 9.909 -3.027 1.00 76.31 85 ILE A O 1
ATOM 754 N N . SER A 1 86 ? 7.192 8.312 -1.632 1.00 78.19 86 SER A N 1
ATOM 755 C CA . SER A 1 86 ? 8.539 8.211 -2.180 1.00 78.19 86 SER A CA 1
ATOM 756 C C . SER A 1 86 ? 8.875 6.758 -2.480 1.00 78.19 86 SER A C 1
ATOM 758 O O . SER A 1 86 ? 8.748 5.911 -1.591 1.00 78.19 86 SER A O 1
ATOM 760 N N . TYR A 1 87 ? 9.364 6.512 -3.688 1.00 73.81 87 TYR A N 1
ATOM 761 C CA . TYR A 1 87 ? 9.851 5.214 -4.134 1.00 73.81 87 TYR A CA 1
ATOM 762 C C . TYR A 1 87 ? 11.343 5.290 -4.449 1.00 73.81 87 TYR A C 1
ATOM 764 O O . TYR A 1 87 ? 11.782 6.177 -5.195 1.00 73.81 87 TYR A O 1
ATOM 772 N N . THR A 1 88 ? 12.107 4.338 -3.923 1.00 68.94 88 THR A N 1
ATOM 773 C CA . THR A 1 88 ? 13.480 4.074 -4.354 1.00 68.94 88 THR A CA 1
ATOM 774 C C . THR A 1 88 ? 13.565 2.637 -4.875 1.00 68.94 88 THR A C 1
ATOM 776 O O . THR A 1 88 ? 13.128 1.721 -4.192 1.00 68.94 88 THR A O 1
ATOM 779 N N . HIS A 1 89 ? 14.073 2.459 -6.103 1.00 72.00 89 HIS A N 1
ATOM 780 C CA . HIS A 1 89 ? 14.112 1.231 -6.931 1.00 72.00 89 HIS A CA 1
ATOM 781 C C . HIS A 1 89 ? 12.936 0.966 -7.889 1.00 72.00 89 HIS A C 1
ATOM 783 O O . HIS A 1 89 ? 12.861 1.616 -8.928 1.00 72.00 89 HIS A O 1
ATOM 789 N N . TYR A 1 90 ? 12.095 -0.041 -7.639 1.00 70.50 90 TYR A N 1
ATOM 790 C CA . TYR A 1 90 ? 11.194 -0.584 -8.662 1.00 70.50 90 TYR A CA 1
ATOM 791 C C . TYR A 1 90 ? 9.749 -0.636 -8.189 1.00 70.50 90 TYR A C 1
ATOM 793 O O . TYR A 1 90 ? 9.444 -1.194 -7.134 1.00 70.50 90 TYR A O 1
ATOM 801 N N . MET A 1 91 ? 8.860 -0.119 -9.033 1.00 74.19 91 MET A N 1
ATOM 802 C CA . MET A 1 91 ? 7.421 -0.195 -8.839 1.00 74.19 91 MET A CA 1
ATOM 803 C C . MET A 1 91 ? 6.715 -0.596 -10.138 1.00 74.19 91 MET A C 1
ATOM 805 O O . MET A 1 91 ? 6.761 0.135 -11.132 1.00 74.19 91 MET A O 1
ATOM 809 N N . ALA A 1 92 ? 6.018 -1.737 -10.122 1.00 77.00 92 ALA A N 1
ATOM 810 C CA . ALA A 1 92 ? 5.303 -2.219 -11.307 1.00 77.00 92 ALA A CA 1
ATOM 811 C C . ALA A 1 92 ? 3.929 -1.565 -11.506 1.00 77.00 92 ALA A C 1
ATOM 813 O O . ALA A 1 92 ? 3.540 -1.257 -12.628 1.00 77.00 92 ALA A O 1
ATOM 814 N N . ARG A 1 93 ? 3.144 -1.370 -10.445 1.00 78.38 93 ARG A N 1
ATOM 815 C CA . ARG A 1 93 ? 1.808 -0.794 -10.610 1.00 78.38 93 ARG A CA 1
ATOM 816 C C . ARG A 1 93 ? 1.360 -0.028 -9.394 1.00 78.38 93 ARG A C 1
ATOM 818 O O . ARG A 1 93 ? 1.330 -0.574 -8.288 1.00 78.38 93 ARG A O 1
ATOM 825 N N . ILE A 1 94 ? 0.890 1.188 -9.633 1.00 76.31 94 ILE A N 1
ATOM 826 C CA . ILE A 1 94 ? 0.153 1.933 -8.626 1.00 76.31 94 ILE A CA 1
ATOM 827 C C . ILE A 1 94 ? -1.190 2.362 -9.183 1.00 76.31 94 ILE A C 1
ATOM 829 O O . ILE A 1 94 ? -1.268 2.858 -10.304 1.00 76.31 94 ILE A O 1
ATOM 833 N N . THR A 1 95 ? -2.222 2.150 -8.372 1.00 79.75 95 THR A N 1
ATOM 834 C CA . THR A 1 95 ? -3.579 2.599 -8.647 1.00 79.75 95 THR A CA 1
ATOM 835 C C . THR A 1 95 ? -4.063 3.527 -7.545 1.00 79.75 95 THR A C 1
ATOM 837 O O . THR A 1 95 ? -3.992 3.168 -6.362 1.00 79.75 95 THR A O 1
ATOM 840 N N . TYR A 1 96 ? -4.592 4.677 -7.939 1.00 77.44 96 TYR A N 1
ATOM 841 C CA . TYR A 1 96 ? -5.219 5.655 -7.059 1.00 77.44 96 TYR A CA 1
ATOM 842 C C . TYR A 1 96 ? -6.626 5.966 -7.561 1.00 77.44 96 TYR A C 1
ATOM 844 O O . TYR A 1 96 ? -6.837 6.072 -8.762 1.00 77.44 96 TYR A O 1
ATOM 852 N N . THR A 1 97 ? -7.597 6.094 -6.660 1.00 76.38 97 THR A N 1
ATOM 853 C CA . THR A 1 97 ? -8.984 6.399 -7.063 1.00 76.38 97 THR A CA 1
ATOM 854 C C . THR A 1 97 ? -9.382 7.857 -6.848 1.00 76.38 97 THR A C 1
ATOM 856 O O . THR A 1 97 ? -10.331 8.308 -7.474 1.00 76.38 97 THR A O 1
ATOM 859 N N . ASP A 1 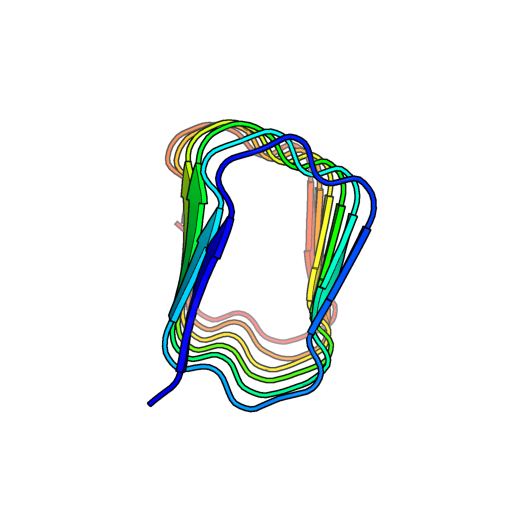98 ? -8.654 8.593 -6.002 1.00 75.81 98 ASP A N 1
ATOM 860 C CA . ASP A 1 98 ? -9.133 9.861 -5.439 1.00 75.81 98 ASP A CA 1
ATOM 861 C C . ASP A 1 98 ? -8.064 10.970 -5.516 1.00 75.81 98 ASP A C 1
ATOM 863 O O . ASP A 1 98 ? -8.037 11.718 -6.490 1.00 75.81 98 ASP A O 1
ATOM 867 N N . PHE A 1 99 ? -7.179 11.120 -4.514 1.00 73.50 99 PHE A N 1
ATOM 868 C CA . PHE A 1 99 ? -6.271 12.276 -4.457 1.00 73.50 99 PHE A CA 1
ATOM 869 C C . PHE A 1 99 ? -4.856 11.970 -3.955 1.00 73.50 99 PHE A C 1
ATOM 871 O O . PHE A 1 99 ? -4.654 11.288 -2.943 1.00 73.50 99 PHE A O 1
ATOM 878 N N . ILE A 1 100 ? -3.868 12.563 -4.639 1.00 75.56 100 ILE A N 1
ATOM 879 C CA . ILE A 1 100 ? -2.449 12.514 -4.279 1.00 75.56 100 ILE A CA 1
ATOM 880 C C . ILE A 1 100 ? -1.836 13.907 -4.371 1.00 75.56 100 ILE A C 1
ATOM 882 O O . ILE A 1 100 ? -1.909 14.534 -5.424 1.00 75.56 100 ILE A O 1
ATOM 886 N N . THR A 1 101 ? -1.145 14.364 -3.321 1.00 81.06 101 THR A N 1
ATOM 887 C CA . THR A 1 101 ? -0.455 15.671 -3.406 1.00 81.06 101 THR A CA 1
ATOM 888 C C . THR A 1 101 ? 0.927 15.590 -4.040 1.00 81.06 101 THR A C 1
ATOM 890 O O . THR A 1 101 ? 1.340 16.513 -4.736 1.00 81.06 101 THR A O 1
ATOM 893 N N . ARG A 1 102 ? 1.693 14.526 -3.767 1.00 79.62 102 ARG A N 1
ATOM 894 C CA . ARG A 1 102 ? 3.073 14.416 -4.247 1.00 79.62 102 ARG A CA 1
ATOM 895 C C . ARG A 1 102 ? 3.537 12.977 -4.369 1.00 79.62 102 ARG A C 1
ATOM 897 O O . ARG A 1 102 ? 3.495 12.216 -3.398 1.00 79.62 102 ARG A O 1
ATOM 904 N N . ILE A 1 103 ? 4.136 12.682 -5.518 1.00 76.75 103 ILE A N 1
ATOM 905 C CA . ILE A 1 103 ? 4.883 11.452 -5.745 1.00 76.75 103 ILE A CA 1
ATOM 906 C C . ILE A 1 103 ? 6.319 11.792 -6.134 1.00 76.75 103 ILE A C 1
ATOM 908 O O . ILE A 1 103 ? 6.572 12.735 -6.881 1.00 76.75 103 ILE A O 1
ATOM 912 N N . THR A 1 104 ? 7.270 11.037 -5.597 1.00 81.06 104 THR A N 1
ATOM 913 C CA . THR A 1 104 ? 8.678 11.120 -5.978 1.00 81.06 104 THR A CA 1
ATOM 914 C C . THR A 1 104 ? 9.186 9.729 -6.318 1.00 81.06 104 THR A C 1
ATOM 916 O O . THR A 1 104 ? 9.074 8.809 -5.503 1.00 81.06 104 THR A O 1
ATOM 919 N N . TYR A 1 105 ? 9.783 9.603 -7.498 1.00 75.81 105 TYR A N 1
ATOM 920 C CA . TYR A 1 105 ? 10.461 8.400 -7.960 1.00 75.81 105 TYR A CA 1
ATOM 921 C C . TYR A 1 105 ? 11.936 8.716 -8.139 1.00 75.81 105 TYR A C 1
ATOM 923 O O . TYR A 1 105 ? 12.285 9.752 -8.695 1.00 75.81 105 TYR A O 1
ATOM 931 N N . THR A 1 106 ? 12.794 7.829 -7.656 1.00 72.38 106 THR A N 1
ATOM 932 C CA . THR A 1 106 ? 14.244 7.921 -7.891 1.00 72.38 106 THR A CA 1
ATOM 933 C C . THR A 1 106 ? 14.732 6.898 -8.923 1.00 72.38 106 THR A C 1
ATOM 935 O O . THR A 1 106 ? 15.889 6.949 -9.311 1.00 72.38 106 THR A O 1
ATOM 938 N N . HIS A 1 107 ? 13.852 6.005 -9.405 1.00 64.88 107 HIS A N 1
ATOM 939 C CA . HIS A 1 107 ? 14.145 4.926 -10.359 1.00 64.88 107 HIS A CA 1
ATOM 940 C C . HIS A 1 107 ? 12.870 4.491 -11.138 1.00 64.88 107 HIS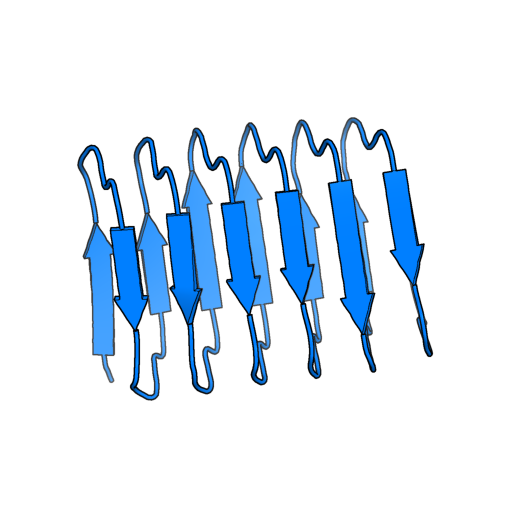 A C 1
ATOM 942 O O . HIS A 1 107 ? 11.893 5.237 -11.202 1.00 64.88 107 HIS A O 1
ATOM 948 N N . TYR A 1 108 ? 12.890 3.306 -11.764 1.00 66.00 108 TYR A N 1
ATOM 949 C CA . TYR A 1 108 ? 11.950 2.821 -12.782 1.00 66.00 108 TYR A CA 1
ATOM 950 C C . TYR A 1 108 ? 10.510 2.586 -12.280 1.00 66.00 108 TYR A C 1
ATOM 952 O O . TYR A 1 108 ? 10.269 1.904 -11.280 1.00 66.00 108 TYR A O 1
ATOM 960 N N . THR A 1 109 ? 9.542 3.103 -13.039 1.00 67.19 109 THR A N 1
ATOM 961 C CA . THR A 1 109 ? 8.103 2.835 -12.900 1.00 67.19 109 THR A CA 1
ATOM 962 C C . THR A 1 109 ? 7.531 2.396 -14.237 1.00 67.19 109 THR A C 1
ATOM 964 O O . THR A 1 109 ? 7.880 2.972 -15.262 1.00 67.19 109 THR A O 1
ATOM 967 N N . THR A 1 110 ? 6.649 1.392 -14.234 1.00 72.38 110 THR A N 1
ATOM 968 C CA . THR A 1 110 ? 6.022 0.913 -15.482 1.00 72.38 110 THR A CA 1
ATOM 969 C C . THR A 1 110 ? 4.606 1.436 -15.681 1.00 72.38 110 THR A C 1
ATOM 971 O O . THR A 1 110 ? 4.288 1.865 -16.784 1.00 72.38 110 THR A O 1
ATOM 974 N N . TRP A 1 111 ? 3.761 1.427 -14.642 1.00 73.69 111 TRP A N 1
ATOM 975 C CA . TRP A 1 111 ? 2.351 1.813 -14.775 1.00 73.69 111 TRP A CA 1
ATOM 976 C C . TRP A 1 111 ? 1.825 2.600 -13.572 1.00 73.69 111 TRP A C 1
ATOM 978 O O . TRP A 1 111 ? 1.901 2.145 -12.425 1.00 73.69 111 TRP A O 1
ATOM 988 N N . ILE A 1 112 ? 1.233 3.760 -13.860 1.00 75.00 112 ILE A N 1
ATOM 989 C CA . ILE A 1 112 ? 0.538 4.619 -12.898 1.00 75.00 112 ILE A CA 1
ATOM 990 C C . ILE A 1 112 ? -0.853 4.912 -13.461 1.00 75.00 112 ILE A C 1
ATOM 992 O O . ILE A 1 112 ? -0.975 5.329 -14.612 1.00 75.00 112 ILE A O 1
ATOM 996 N N . THR A 1 113 ? -1.874 4.668 -12.645 1.00 72.12 113 THR A N 1
ATOM 997 C CA . THR A 1 113 ? -3.293 4.950 -12.919 1.00 72.12 113 THR A CA 1
ATOM 998 C C . THR A 1 113 ? -3.889 5.654 -11.718 1.00 72.12 113 THR A C 1
ATOM 1000 O O . THR A 1 113 ? -4.534 6.696 -11.903 1.00 72.12 113 THR A O 1
#

Mean predicted aligned error: 7.18 Å

pLDDT: mean 74.96, std 4.58, range [52.19, 81.06]